Protein AF-A0A679JX61-F1 (afdb_monomer_lite)

pLDDT: mean 73.45, std 9.06, range [43.38, 86.0]

Sequence (117 aa):
MRLLAALGAMLLFAGLFVRSYTVPPAPDRRGGTTLALAYPNRALFGSPRGDCVGTPPDEVVIACLIGSVSRFRAESMPLVQLPFCGTCYGLSQSIAALGRDETAVRAKLDQMARYGW

Secondary structure (DSSP, 8-state):
-HHHHHHHHHHHHHHHHEEEEEE---TTS--EEEEEEE-TTS-SEE-HHHHHHSS-TTS-HHHHHHHHHHHHHHHEEEEEEE---HHHHHHHHHHHHTTS-HHHHHHHHHHHHTTT-

Structure (mmCIF, N/CA/C/O backbone):
data_AF-A0A679JX61-F1
#
_entry.id   AF-A0A679JX61-F1
#
loop_
_atom_site.group_PDB
_atom_site.id
_atom_site.type_symbol
_atom_site.label_atom_id
_atom_site.label_alt_id
_atom_site.label_comp_id
_atom_site.label_asym_id
_atom_site.label_entity_id
_atom_site.label_seq_id
_atom_site.pdbx_PDB_ins_code
_atom_site.Cartn_x
_atom_site.Cartn_y
_atom_site.Cartn_z
_atom_site.occupancy
_atom_site.B_iso_or_equiv
_atom_site.auth_seq_id
_atom_site.auth_comp_id
_atom_site.auth_asym_id
_atom_site.auth_atom_id
_atom_site.pdbx_PDB_model_num
ATOM 1 N N . MET A 1 1 ? -16.038 11.553 33.496 1.00 64.38 1 MET A N 1
ATOM 2 C CA . MET A 1 1 ? -15.557 10.199 33.119 1.00 64.38 1 MET A CA 1
ATOM 3 C C . MET A 1 1 ? -16.436 9.525 32.063 1.00 64.38 1 MET A C 1
ATOM 5 O O . MET A 1 1 ? -15.899 9.153 31.033 1.00 64.38 1 MET A O 1
ATOM 9 N N . ARG A 1 2 ? -17.766 9.428 32.239 1.00 79.06 2 ARG A N 1
ATOM 10 C CA . ARG A 1 2 ? -18.674 8.809 31.242 1.00 79.06 2 ARG A CA 1
ATOM 11 C C . ARG A 1 2 ? -18.636 9.456 29.848 1.00 79.06 2 ARG A C 1
ATOM 13 O O . ARG A 1 2 ? -18.596 8.742 28.858 1.00 79.06 2 ARG A O 1
ATOM 20 N N . LEU A 1 3 ? -18.575 10.789 29.773 1.00 83.50 3 LEU A N 1
ATOM 21 C CA . LEU A 1 3 ? -18.494 11.515 28.497 1.00 83.50 3 LEU A CA 1
ATOM 22 C C . LEU A 1 3 ? -17.185 1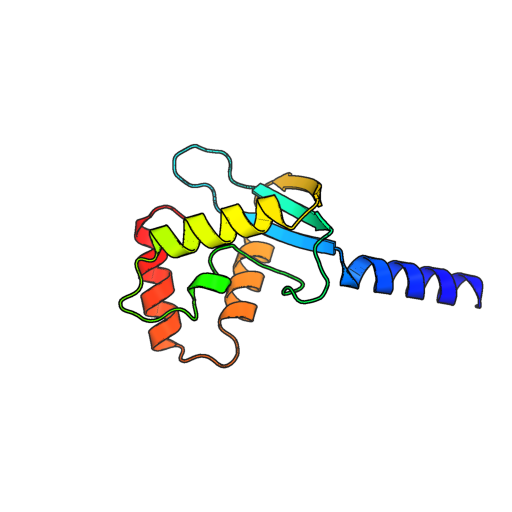1.229 27.738 1.00 83.50 3 LEU A C 1
ATOM 24 O O . LEU A 1 3 ? -17.199 11.015 26.534 1.00 83.50 3 LEU A O 1
ATOM 28 N N . LEU A 1 4 ? -16.061 11.169 28.460 1.00 85.06 4 LEU A N 1
ATOM 29 C CA . LEU A 1 4 ? -14.747 10.840 27.896 1.00 85.06 4 LEU A CA 1
ATOM 30 C C . LEU A 1 4 ? -14.693 9.390 27.407 1.00 85.06 4 LEU A C 1
ATOM 32 O O . LEU A 1 4 ? -14.135 9.125 26.350 1.00 85.06 4 LEU A O 1
ATOM 36 N N . ALA A 1 5 ? -15.314 8.463 28.142 1.00 84.62 5 ALA A N 1
ATOM 37 C CA . ALA A 1 5 ? -15.430 7.070 27.719 1.00 84.62 5 ALA A CA 1
ATOM 38 C C . ALA A 1 5 ? -16.295 6.926 26.455 1.00 84.62 5 ALA A C 1
ATOM 40 O O . ALA A 1 5 ? -15.918 6.199 25.541 1.00 84.62 5 ALA A O 1
ATOM 41 N N . ALA A 1 6 ? -17.413 7.656 26.368 1.00 83.94 6 ALA A N 1
ATOM 42 C CA . ALA A 1 6 ? -18.264 7.675 25.179 1.00 83.94 6 ALA A CA 1
ATOM 43 C C . ALA A 1 6 ? -17.539 8.268 23.957 1.00 83.94 6 ALA A C 1
ATOM 45 O O . ALA A 1 6 ? -17.590 7.691 22.874 1.00 83.94 6 ALA A O 1
ATOM 46 N N . LEU A 1 7 ? -16.800 9.368 24.143 1.00 86.00 7 LEU A N 1
ATOM 47 C CA . LEU A 1 7 ? -15.939 9.953 23.109 1.00 86.00 7 LEU A CA 1
ATOM 48 C C . LEU A 1 7 ? -14.843 8.979 22.660 1.00 86.00 7 LEU A C 1
ATOM 50 O O . LEU A 1 7 ? -14.644 8.791 21.463 1.00 86.00 7 LEU A O 1
ATOM 54 N N . GLY A 1 8 ? -14.170 8.315 23.602 1.00 84.00 8 GLY A N 1
ATO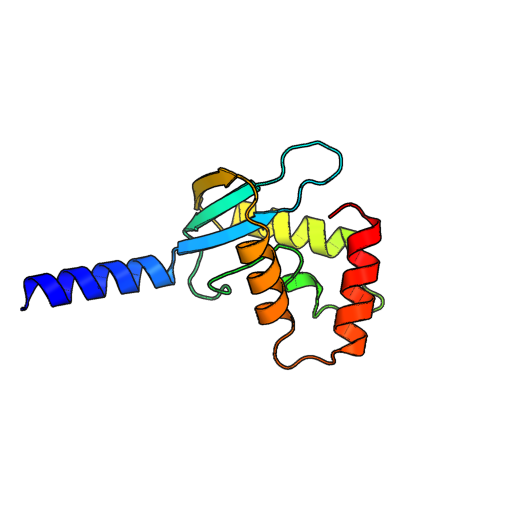M 55 C CA . GLY A 1 8 ? -13.162 7.301 23.296 1.00 84.00 8 GLY A CA 1
ATOM 56 C C . GLY A 1 8 ? -13.736 6.121 22.508 1.00 84.00 8 GLY A C 1
ATOM 57 O O . GLY A 1 8 ? -13.148 5.709 21.513 1.00 84.00 8 GLY A O 1
ATOM 58 N N . ALA A 1 9 ? -14.913 5.620 22.894 1.00 82.69 9 ALA A N 1
ATOM 59 C CA . ALA A 1 9 ? -15.603 4.545 22.183 1.00 82.69 9 ALA A CA 1
ATOM 60 C C . ALA A 1 9 ? -16.032 4.966 20.770 1.00 82.69 9 ALA A C 1
ATOM 62 O O . ALA A 1 9 ? -15.877 4.192 19.830 1.00 82.69 9 ALA A O 1
ATOM 63 N N . MET A 1 10 ? -16.514 6.200 20.601 1.00 81.38 10 MET A N 1
ATOM 64 C CA . MET A 1 10 ? -16.870 6.752 19.294 1.00 81.38 10 MET A CA 1
ATOM 65 C C . MET A 1 10 ? -15.645 6.885 18.378 1.00 81.38 10 MET A C 1
ATOM 67 O O . MET A 1 10 ? -15.723 6.532 17.203 1.00 81.38 10 MET A O 1
ATOM 71 N N . LEU A 1 11 ? -14.502 7.332 18.907 1.00 78.62 11 LEU A N 1
ATOM 72 C CA . LEU A 1 11 ? -13.244 7.411 18.156 1.00 78.62 11 LEU A CA 1
ATOM 73 C C . LEU A 1 11 ? -12.688 6.024 17.808 1.00 78.62 11 LEU A C 1
ATOM 75 O O . LEU A 1 11 ? -12.234 5.819 16.685 1.00 78.62 11 LEU A O 1
ATOM 79 N N . LEU A 1 12 ? -12.760 5.063 18.734 1.00 76.94 12 LEU A N 1
ATOM 80 C CA . LEU A 1 12 ? -12.392 3.667 18.478 1.00 76.94 12 LEU A CA 1
ATOM 81 C C . LEU A 1 12 ? -13.280 3.054 17.396 1.00 76.94 12 LEU A C 1
ATOM 83 O O . LEU A 1 12 ? -12.770 2.441 16.463 1.00 76.94 12 LEU A O 1
ATOM 87 N N . PHE A 1 13 ? -14.594 3.271 17.485 1.00 72.75 13 PHE A N 1
ATOM 88 C CA . PHE A 1 13 ? -15.547 2.819 16.480 1.00 72.75 13 PHE A CA 1
ATOM 89 C C . PHE A 1 13 ? -15.234 3.445 15.122 1.00 72.75 13 PHE A C 1
ATOM 91 O O . PHE A 1 13 ? -15.095 2.717 14.149 1.00 72.75 13 PHE A O 1
ATOM 98 N N . ALA A 1 14 ? -15.005 4.758 15.049 1.00 69.00 14 ALA A N 1
ATOM 99 C CA . ALA A 1 14 ? -14.576 5.413 13.815 1.00 69.00 14 ALA A CA 1
ATOM 100 C C . ALA A 1 14 ? -13.259 4.820 13.275 1.00 69.00 14 ALA A C 1
ATOM 102 O O . ALA A 1 14 ? -13.161 4.528 12.085 1.00 69.00 14 ALA A O 1
ATOM 103 N N . GLY A 1 15 ? -12.278 4.547 14.139 1.00 65.62 15 GLY A N 1
ATOM 104 C CA . GLY A 1 15 ? -11.020 3.888 13.772 1.00 65.62 15 GLY A CA 1
ATOM 105 C C . GLY A 1 15 ? -11.194 2.476 13.194 1.00 65.62 15 GLY A C 1
ATOM 106 O O . GLY A 1 15 ? -10.386 2.048 12.372 1.00 65.62 15 GLY A O 1
ATOM 107 N N . LEU A 1 16 ? -12.271 1.759 13.537 1.00 64.81 16 LEU A N 1
ATOM 108 C CA . LEU A 1 16 ? -12.578 0.449 12.948 1.00 64.81 16 LEU A CA 1
ATOM 109 C C . LEU A 1 16 ? -13.016 0.529 11.482 1.00 64.81 16 LEU A C 1
ATOM 111 O O . LEU A 1 16 ? -12.881 -0.476 10.789 1.00 64.81 16 LEU A O 1
ATOM 115 N N . PHE A 1 17 ? -13.479 1.686 10.999 1.00 62.84 17 PHE A N 1
ATOM 116 C CA . PHE A 1 17 ? -13.960 1.862 9.620 1.00 62.84 17 PHE A CA 1
ATOM 117 C C . PHE A 1 17 ? -13.109 2.833 8.802 1.00 62.84 17 PHE A C 1
ATOM 119 O O . PHE A 1 17 ? -13.089 2.737 7.576 1.00 62.84 17 PHE A O 1
ATOM 126 N N . VAL A 1 18 ? -12.386 3.751 9.451 1.00 61.31 18 VAL A N 1
ATOM 127 C CA . VAL A 1 18 ? -11.449 4.647 8.772 1.00 61.31 18 VAL A CA 1
ATOM 128 C C . VAL A 1 18 ? -10.222 3.847 8.353 1.00 61.31 18 VAL A C 1
ATOM 130 O O . VAL A 1 18 ? -9.554 3.202 9.166 1.00 61.31 18 VAL A O 1
ATOM 133 N N . ARG A 1 19 ? -9.938 3.880 7.054 1.00 72.62 19 ARG A N 1
ATOM 134 C CA . ARG A 1 19 ? -8.792 3.237 6.419 1.00 72.62 19 ARG A CA 1
ATOM 135 C C . ARG A 1 19 ? -7.977 4.277 5.679 1.00 72.62 19 ARG A C 1
ATOM 137 O O . ARG A 1 19 ? -8.539 5.136 5.001 1.00 72.62 19 ARG A O 1
ATOM 144 N N . SER A 1 20 ? -6.657 4.198 5.808 1.00 64.44 20 SER A N 1
ATOM 145 C CA . SER A 1 20 ? -5.755 4.996 4.978 1.00 64.44 20 SER A CA 1
ATOM 146 C C . SER A 1 20 ? -5.254 4.166 3.804 1.00 64.44 20 SER A C 1
ATOM 148 O O . SER A 1 20 ? -4.865 3.006 3.960 1.00 64.44 20 SER A O 1
ATOM 150 N N . TYR A 1 21 ? -5.306 4.775 2.626 1.00 65.75 21 TYR A N 1
ATOM 151 C CA . TYR A 1 21 ? -4.969 4.153 1.362 1.00 65.75 21 TYR A CA 1
ATOM 152 C C . TYR A 1 21 ? -4.024 5.039 0.570 1.00 65.75 21 TYR A C 1
ATOM 154 O O . TYR A 1 21 ? -4.421 6.093 0.069 1.00 65.75 21 TYR A O 1
ATOM 162 N N . THR A 1 22 ? -2.762 4.634 0.461 1.00 62.44 22 THR A N 1
ATOM 163 C CA . THR A 1 22 ? -1.740 5.445 -0.209 1.00 62.44 22 THR A CA 1
ATOM 164 C C . THR A 1 22 ? -1.381 4.859 -1.565 1.00 62.44 22 THR A C 1
ATOM 166 O O . THR A 1 22 ? -0.956 3.706 -1.663 1.00 62.44 22 THR A O 1
ATOM 169 N N . VAL A 1 23 ? -1.515 5.680 -2.609 1.00 63.25 23 VAL A N 1
ATOM 170 C CA . VAL A 1 23 ? -1.080 5.342 -3.964 1.00 63.25 23 VAL A CA 1
ATOM 171 C C . VAL A 1 23 ? 0.168 6.163 -4.294 1.00 63.25 23 VAL A C 1
ATOM 173 O O . VAL A 1 23 ? 0.103 7.399 -4.269 1.00 63.25 23 VAL A O 1
ATOM 176 N N . PRO A 1 24 ? 1.305 5.506 -4.568 1.00 55.81 24 PRO A N 1
ATOM 177 C CA . PRO A 1 24 ? 2.511 6.186 -5.010 1.00 55.81 24 PRO A CA 1
ATOM 178 C C . PRO A 1 24 ? 2.268 6.886 -6.354 1.00 55.81 24 PRO A C 1
ATOM 180 O O . PRO A 1 24 ? 1.436 6.436 -7.147 1.00 55.81 24 PRO A O 1
ATOM 183 N N . PRO A 1 25 ? 2.933 8.022 -6.608 1.00 56.66 25 PRO A N 1
ATOM 184 C CA . PRO A 1 25 ? 2.777 8.744 -7.860 1.00 56.66 25 PRO A CA 1
ATOM 185 C C . PRO A 1 25 ? 3.342 7.916 -9.024 1.00 56.66 25 PRO A C 1
ATOM 187 O O . PRO A 1 25 ? 4.534 7.958 -9.300 1.00 56.66 25 PRO A O 1
ATOM 190 N N . ALA A 1 26 ? 2.461 7.189 -9.711 1.00 54.78 26 ALA A N 1
ATOM 191 C CA . ALA A 1 26 ? 2.724 6.589 -11.017 1.00 54.78 26 ALA A CA 1
ATOM 192 C C . ALA A 1 26 ? 2.843 7.691 -12.104 1.00 54.78 26 ALA A C 1
ATOM 194 O O . ALA A 1 26 ? 2.542 8.857 -11.803 1.00 54.78 26 ALA A O 1
ATOM 195 N N . PRO A 1 27 ? 3.287 7.382 -13.346 1.00 46.75 27 PRO A N 1
ATOM 196 C CA . PRO A 1 27 ? 3.832 8.378 -14.283 1.00 46.75 27 PRO A CA 1
ATOM 197 C C . PRO A 1 27 ? 2.871 9.519 -14.664 1.00 46.75 27 PRO A C 1
ATOM 199 O O . PRO A 1 27 ? 3.314 10.564 -15.136 1.00 46.75 27 PRO A O 1
ATOM 202 N N . ASP A 1 28 ? 1.581 9.374 -14.358 1.00 43.38 28 ASP A N 1
ATOM 203 C CA . ASP A 1 28 ? 0.514 10.334 -14.648 1.00 43.38 28 ASP A CA 1
ATOM 204 C C . ASP A 1 28 ? 0.310 11.404 -13.544 1.00 43.38 28 ASP A C 1
ATOM 206 O O . ASP A 1 28 ? -0.660 12.165 -13.562 1.00 43.38 28 ASP A O 1
ATOM 210 N N . ARG A 1 29 ? 1.239 11.505 -12.576 1.00 49.19 29 ARG A N 1
ATOM 211 C CA . ARG A 1 29 ? 1.390 12.640 -11.630 1.00 49.19 29 ARG A CA 1
ATOM 212 C C . ARG A 1 29 ? 0.181 12.975 -10.739 1.00 49.19 29 ARG A C 1
ATOM 214 O O . ARG A 1 29 ? -0.072 14.145 -10.451 1.00 49.19 29 ARG A O 1
ATOM 221 N N . ARG A 1 30 ? -0.536 11.979 -10.211 1.00 56.50 30 ARG A N 1
ATOM 222 C CA . ARG A 1 30 ? -1.513 12.184 -9.114 1.00 56.50 30 ARG A CA 1
ATOM 223 C C . ARG A 1 30 ? -1.422 11.083 -8.052 1.00 56.50 30 ARG A C 1
ATOM 225 O O . ARG A 1 30 ? -2.364 10.327 -7.844 1.00 56.50 30 ARG A O 1
ATOM 232 N N . GLY A 1 31 ? -0.264 10.979 -7.397 1.00 62.81 31 GLY A N 1
ATOM 233 C CA . GLY A 1 31 ? -0.109 10.179 -6.176 1.00 62.81 31 GLY A CA 1
ATOM 234 C C . GLY A 1 31 ? -0.726 10.889 -4.969 1.00 62.81 31 GLY A C 1
ATOM 235 O O . GLY A 1 31 ? -0.705 12.118 -4.894 1.00 62.81 31 GLY A O 1
ATOM 236 N N . GLY A 1 32 ? -1.282 10.138 -4.019 1.00 74.12 32 GLY A N 1
ATOM 237 C CA . GLY A 1 32 ? -1.942 10.718 -2.851 1.00 74.12 32 GLY A CA 1
ATOM 238 C C . GLY A 1 32 ? -2.355 9.685 -1.809 1.00 74.12 32 GLY A C 1
ATOM 239 O O . GLY A 1 32 ? -2.363 8.480 -2.068 1.00 74.12 32 GLY A O 1
ATOM 240 N N . THR A 1 33 ? -2.696 10.172 -0.620 1.00 74.25 33 THR A N 1
ATOM 241 C CA . THR A 1 33 ? -3.208 9.350 0.479 1.00 74.25 33 THR A CA 1
ATOM 242 C C . THR A 1 33 ? -4.694 9.621 0.643 1.00 74.25 33 THR A C 1
ATOM 244 O O . THR A 1 33 ? -5.091 10.739 0.948 1.00 74.25 33 THR A O 1
ATOM 247 N N . THR A 1 34 ? -5.516 8.602 0.437 1.00 77.12 34 THR A N 1
ATOM 248 C CA . THR A 1 34 ? -6.965 8.674 0.621 1.00 77.12 34 THR A CA 1
ATOM 249 C C . THR A 1 34 ? -7.304 8.110 1.991 1.00 77.12 34 THR A C 1
ATOM 251 O O . THR A 1 34 ? -6.980 6.960 2.278 1.00 77.12 34 THR A O 1
ATOM 254 N N . LEU A 1 35 ? -7.954 8.897 2.840 1.00 76.62 35 LEU A N 1
ATOM 255 C CA . LEU A 1 35 ? -8.658 8.373 4.006 1.00 76.62 35 LEU A CA 1
ATOM 256 C C . LEU A 1 35 ? -10.075 8.036 3.560 1.00 76.62 35 LEU A C 1
ATOM 258 O O . LEU A 1 35 ? -10.734 8.891 2.972 1.00 76.62 35 LEU A O 1
ATOM 262 N N . ALA A 1 36 ? -10.541 6.819 3.808 1.00 78.44 36 ALA A N 1
ATOM 263 C CA . ALA A 1 36 ? -11.861 6.365 3.385 1.00 78.44 36 ALA A CA 1
ATOM 264 C C . ALA A 1 36 ? -12.556 5.557 4.484 1.00 78.44 36 ALA A C 1
ATOM 266 O O . ALA A 1 36 ? -11.894 4.923 5.306 1.00 78.44 36 ALA A O 1
ATOM 267 N N . LEU A 1 37 ? -13.888 5.561 4.479 1.00 74.25 37 LEU A N 1
ATOM 268 C CA . LEU A 1 37 ? -14.693 4.587 5.212 1.00 74.25 37 LEU A CA 1
ATOM 269 C C . LEU A 1 37 ? -14.757 3.305 4.389 1.00 74.25 37 LEU A C 1
ATOM 271 O O . LEU A 1 37 ? -15.216 3.331 3.248 1.00 74.25 37 LEU A O 1
ATOM 275 N N . ALA A 1 38 ? -14.310 2.193 4.959 1.00 73.31 38 ALA A N 1
ATOM 276 C CA . ALA A 1 38 ? -14.384 0.878 4.331 1.00 73.31 38 ALA A CA 1
ATOM 277 C C . ALA A 1 38 ? -14.932 -0.170 5.310 1.00 73.31 38 ALA A C 1
ATOM 279 O O . ALA A 1 38 ? -14.936 0.029 6.527 1.00 73.31 38 ALA A O 1
ATOM 280 N N . TYR A 1 39 ? -15.396 -1.300 4.768 1.00 65.31 39 TYR A N 1
ATOM 281 C CA . TYR A 1 39 ? -15.906 -2.423 5.558 1.00 65.31 39 TYR A CA 1
ATOM 282 C C . TYR A 1 39 ? -14.822 -2.964 6.525 1.00 65.31 39 TYR A C 1
ATOM 284 O O . TYR A 1 39 ? -13.648 -3.038 6.142 1.00 65.31 39 TYR A O 1
ATOM 292 N N . PRO A 1 40 ? -15.171 -3.363 7.766 1.00 63.91 40 PRO A N 1
ATOM 293 C CA . PRO A 1 40 ? -14.203 -3.572 8.851 1.00 63.91 40 PRO A CA 1
ATOM 294 C C . PRO A 1 40 ? -13.197 -4.706 8.611 1.00 63.91 40 PRO A C 1
ATOM 296 O O . PRO A 1 40 ? -12.140 -4.712 9.237 1.00 63.91 40 PRO A O 1
ATOM 299 N N . ASN A 1 41 ? -13.470 -5.616 7.672 1.00 61.66 41 ASN A N 1
ATOM 300 C CA . ASN A 1 41 ? -12.613 -6.769 7.365 1.00 61.66 41 ASN A CA 1
ATOM 301 C C . ASN A 1 41 ? -11.358 -6.432 6.534 1.00 61.66 41 ASN A C 1
ATOM 303 O O . ASN A 1 41 ? -10.594 -7.335 6.200 1.00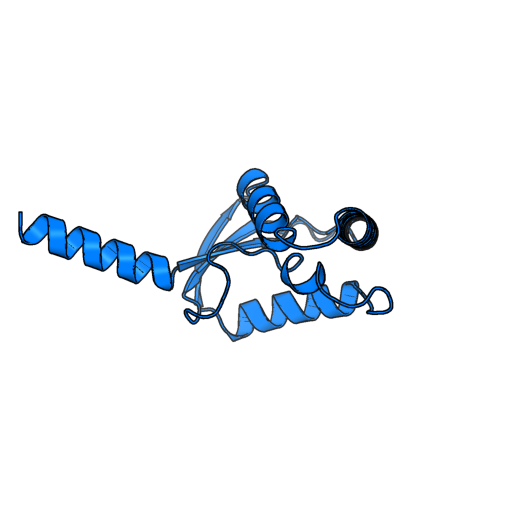 61.66 41 ASN A O 1
ATOM 307 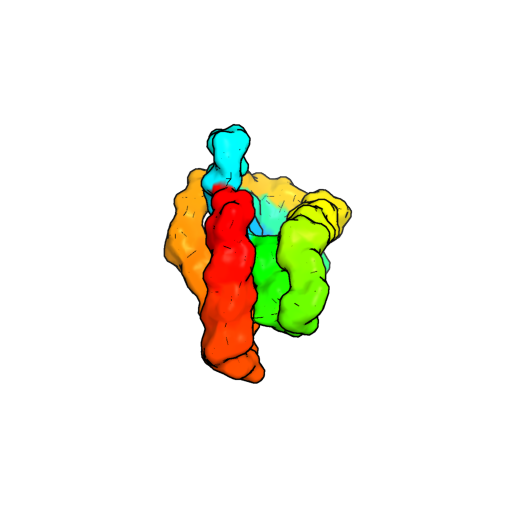N N . ARG A 1 42 ? -11.122 -5.161 6.180 1.00 62.25 42 ARG A N 1
ATOM 308 C CA . ARG A 1 42 ? -9.879 -4.728 5.516 1.00 62.25 42 ARG A CA 1
ATOM 309 C C . ARG A 1 42 ? -8.836 -4.226 6.513 1.00 62.25 42 ARG A C 1
ATOM 311 O O . ARG A 1 42 ? -9.182 -3.640 7.542 1.00 62.25 42 ARG A O 1
ATOM 318 N N . ALA A 1 43 ? -7.560 -4.378 6.152 1.00 61.16 43 ALA A N 1
ATOM 319 C CA . ALA A 1 43 ? -6.428 -3.864 6.921 1.00 61.16 43 ALA A CA 1
ATOM 320 C C . ALA A 1 43 ? -6.568 -2.355 7.198 1.00 61.16 43 ALA A C 1
ATOM 322 O O . ALA A 1 43 ? -6.842 -1.591 6.276 1.00 61.16 43 ALA A O 1
ATOM 323 N N . LEU A 1 44 ? -6.363 -1.944 8.462 1.00 57.75 44 LEU A N 1
ATOM 324 C CA . LEU A 1 44 ? -6.442 -0.556 8.971 1.00 57.75 44 LEU A CA 1
ATOM 325 C C . LEU A 1 44 ? -5.635 0.454 8.138 1.00 57.75 44 LEU A C 1
ATOM 327 O O . LEU A 1 44 ? -6.059 1.591 7.920 1.00 57.75 44 LEU A O 1
ATOM 331 N N . PHE A 1 45 ? -4.486 0.001 7.650 1.00 58.22 45 PHE A N 1
ATOM 332 C CA . PHE A 1 45 ? -3.580 0.719 6.769 1.00 58.22 45 PHE A CA 1
ATOM 333 C C . PHE A 1 45 ? -3.310 -0.172 5.565 1.00 58.22 45 PHE A C 1
ATOM 335 O O . PHE A 1 45 ? -3.003 -1.353 5.734 1.00 58.22 45 PHE A O 1
ATOM 342 N N . GLY A 1 46 ? -3.421 0.379 4.362 1.00 59.66 46 GLY A N 1
ATOM 343 C CA . GLY A 1 46 ? -3.256 -0.402 3.147 1.00 59.66 46 GLY A CA 1
ATOM 344 C C . GLY A 1 46 ? -2.644 0.412 2.025 1.00 59.66 46 GLY A C 1
ATOM 345 O O . GLY A 1 46 ? -2.918 1.595 1.852 1.00 59.66 46 GLY A O 1
ATOM 346 N N . SER A 1 47 ? -1.819 -0.246 1.228 1.00 64.62 47 SER A N 1
ATOM 347 C CA . SER A 1 47 ? -1.570 0.182 -0.139 1.00 64.62 47 SER A CA 1
ATOM 348 C C . SER A 1 47 ? -2.156 -0.883 -1.061 1.00 64.62 47 SER A C 1
ATOM 350 O O . SER A 1 47 ? -2.199 -2.055 -0.679 1.00 64.62 47 SER A O 1
ATOM 352 N N . PRO A 1 48 ? -2.547 -0.521 -2.291 1.00 63.72 48 PRO A N 1
ATOM 353 C CA . PRO A 1 48 ? -2.932 -1.498 -3.309 1.00 63.72 48 PRO A CA 1
ATOM 354 C C . PRO A 1 48 ? -1.895 -2.605 -3.504 1.00 63.72 48 PRO A C 1
ATOM 356 O O . PRO A 1 48 ? -2.225 -3.712 -3.923 1.00 63.72 48 PRO A O 1
ATOM 359 N N . ARG A 1 49 ? -0.631 -2.295 -3.196 1.00 68.81 49 ARG A N 1
ATOM 360 C CA . ARG A 1 49 ? 0.474 -3.242 -3.250 1.00 68.81 49 ARG A CA 1
ATOM 361 C C . ARG A 1 49 ? 0.376 -4.315 -2.181 1.00 68.81 49 ARG A C 1
ATOM 363 O O . ARG A 1 49 ? 0.716 -5.446 -2.483 1.00 68.81 49 ARG A O 1
ATOM 370 N N . GLY A 1 50 ? -0.085 -3.988 -0.972 1.00 70.31 50 GLY A N 1
ATOM 371 C CA . GLY A 1 50 ? -0.140 -4.929 0.150 1.00 70.31 50 GLY A CA 1
ATOM 372 C C . GLY A 1 50 ? -0.966 -6.184 -0.146 1.00 70.31 50 GLY A C 1
ATOM 373 O O . GLY A 1 50 ? -0.551 -7.289 0.211 1.00 70.31 50 GLY A O 1
ATOM 374 N N . ASP A 1 51 ? -2.067 -6.020 -0.885 1.00 73.25 51 ASP A N 1
ATOM 375 C CA . ASP A 1 51 ? -2.898 -7.126 -1.380 1.00 73.25 51 ASP A CA 1
ATOM 376 C C . ASP A 1 51 ? -2.132 -8.012 -2.380 1.00 73.25 51 ASP A C 1
ATOM 378 O O . ASP A 1 51 ? -2.309 -9.225 -2.407 1.00 73.25 51 ASP A O 1
ATOM 382 N N . CYS A 1 52 ? -1.234 -7.409 -3.161 1.00 77.50 52 CYS A N 1
ATOM 383 C CA . CYS A 1 52 ? -0.439 -8.057 -4.205 1.00 77.50 52 CYS A CA 1
ATOM 384 C C . CYS A 1 52 ? 0.914 -8.595 -3.719 1.00 77.50 52 CYS A C 1
ATOM 386 O O . CYS A 1 52 ? 1.623 -9.257 -4.471 1.00 77.50 52 CYS A O 1
ATOM 388 N N . VAL A 1 53 ? 1.322 -8.304 -2.479 1.00 77.50 53 VAL A N 1
ATOM 389 C CA . VAL A 1 53 ? 2.564 -8.858 -1.911 1.00 77.50 53 VAL A CA 1
ATOM 390 C C . VAL A 1 53 ? 2.409 -10.360 -1.648 1.00 77.50 53 VAL A C 1
ATOM 392 O O . VAL A 1 53 ? 3.375 -11.104 -1.764 1.00 77.50 53 VAL A O 1
ATOM 395 N N . GLY A 1 54 ? 1.197 -10.812 -1.308 1.00 71.75 54 GLY A N 1
ATOM 396 C CA . GLY A 1 54 ? 0.909 -12.214 -0.989 1.00 71.75 54 GLY A CA 1
ATOM 397 C C . GLY A 1 54 ? 0.486 -13.080 -2.178 1.00 71.75 54 GLY A C 1
ATOM 398 O O . GLY A 1 54 ? 0.218 -14.262 -1.983 1.00 71.75 54 GLY A O 1
ATOM 399 N N . THR A 1 55 ? 0.379 -12.514 -3.382 1.00 73.69 55 THR A N 1
ATOM 400 C CA . THR A 1 55 ? -0.046 -13.259 -4.576 1.00 73.69 55 THR A CA 1
ATOM 401 C C . THR A 1 55 ? 1.056 -14.182 -5.101 1.00 73.69 55 THR A C 1
ATOM 403 O O . THR A 1 55 ? 2.235 -13.827 -4.972 1.00 73.69 55 THR A O 1
ATOM 406 N N . PRO A 1 56 ? 0.703 -15.305 -5.754 1.00 71.19 56 PRO A N 1
ATOM 407 C CA . PRO A 1 56 ? 1.655 -16.207 -6.392 1.00 71.19 56 PRO A CA 1
ATOM 408 C C . PRO A 1 56 ? 2.686 -15.497 -7.298 1.00 71.19 56 PRO A C 1
ATOM 410 O O . PRO A 1 56 ? 2.411 -14.443 -7.891 1.00 71.19 56 PRO A O 1
ATOM 413 N N . PRO A 1 57 ? 3.909 -16.042 -7.413 1.00 66.31 57 PRO A N 1
ATOM 414 C CA . PRO A 1 57 ? 4.992 -15.420 -8.176 1.00 66.31 57 PRO A CA 1
ATOM 415 C C . PRO A 1 57 ? 4.677 -15.282 -9.674 1.00 66.31 57 PRO A C 1
ATOM 417 O O . PRO A 1 57 ? 5.094 -14.299 -10.287 1.00 66.31 57 PRO A O 1
ATOM 420 N N . ASP A 1 58 ? 3.894 -16.203 -10.231 1.00 71.56 58 ASP A N 1
ATOM 421 C CA . ASP A 1 58 ? 3.406 -16.231 -11.614 1.00 71.56 58 ASP A CA 1
ATOM 422 C C . ASP A 1 58 ? 2.269 -15.233 -11.893 1.00 71.56 58 ASP A C 1
ATOM 424 O O . ASP A 1 58 ? 1.974 -14.940 -13.053 1.00 71.56 58 ASP A O 1
ATOM 428 N N . GLU A 1 59 ? 1.663 -14.646 -10.856 1.00 73.62 59 GLU A N 1
ATOM 429 C CA . GLU A 1 59 ? 0.585 -13.680 -11.037 1.00 73.62 59 GLU A CA 1
ATOM 430 C C . GLU A 1 59 ? 1.096 -12.361 -11.640 1.00 73.62 59 GLU A C 1
ATOM 432 O O . GLU A 1 59 ? 2.095 -11.767 -11.202 1.00 73.62 59 GLU A O 1
ATOM 437 N N . VAL A 1 60 ? 0.362 -11.876 -12.646 1.00 76.62 60 VAL A N 1
ATOM 438 C CA . VAL A 1 60 ? 0.628 -10.613 -13.336 1.00 76.62 60 VAL A CA 1
ATOM 439 C C . VAL A 1 60 ? 0.411 -9.455 -12.362 1.00 76.62 60 VAL A C 1
ATOM 441 O O . VAL A 1 60 ? -0.705 -8.990 -12.141 1.00 76.62 60 VAL A O 1
ATOM 444 N N . VAL A 1 61 ? 1.510 -8.956 -11.794 1.00 78.06 61 VAL A N 1
ATOM 445 C CA . VAL A 1 61 ? 1.511 -7.924 -10.745 1.00 78.06 61 VAL A CA 1
ATOM 446 C C . VAL A 1 61 ? 0.691 -6.691 -11.114 1.00 78.06 61 VAL A C 1
ATOM 448 O O . VAL A 1 61 ? -0.042 -6.176 -10.275 1.00 78.06 61 VAL A O 1
ATOM 451 N N . ILE A 1 62 ? 0.757 -6.233 -12.367 1.00 75.19 62 ILE A N 1
ATOM 452 C CA . ILE A 1 62 ? -0.012 -5.062 -12.802 1.00 75.19 62 ILE A CA 1
ATOM 453 C C . ILE A 1 62 ? -1.528 -5.313 -12.766 1.00 75.19 62 ILE A C 1
ATOM 455 O O . ILE A 1 62 ? -2.280 -4.418 -12.386 1.00 75.19 62 ILE A O 1
ATOM 459 N N . ALA A 1 63 ? -1.984 -6.532 -13.073 1.00 76.88 63 ALA A N 1
ATOM 460 C CA . ALA A 1 63 ? -3.397 -6.894 -12.997 1.00 76.88 63 ALA A CA 1
ATOM 461 C C . ALA A 1 63 ? -3.881 -6.901 -11.540 1.00 76.88 63 ALA A C 1
ATOM 463 O O . ALA A 1 63 ? -4.938 -6.339 -11.247 1.00 76.88 63 ALA A O 1
ATOM 464 N N . CYS A 1 64 ? -3.070 -7.436 -10.619 1.00 81.12 64 CYS A N 1
ATOM 465 C CA . CYS A 1 64 ? -3.378 -7.373 -9.193 1.00 81.12 64 CYS A CA 1
ATOM 466 C C . CYS A 1 64 ? -3.446 -5.923 -8.687 1.00 81.12 64 CYS A C 1
ATOM 468 O O . CYS A 1 64 ? -4.401 -5.566 -7.998 1.00 81.12 64 CYS A O 1
ATOM 470 N N . LEU A 1 65 ? -2.486 -5.066 -9.060 1.00 76.38 65 LEU A N 1
ATOM 471 C CA . LEU A 1 65 ? -2.464 -3.659 -8.637 1.00 76.38 65 LEU A CA 1
ATOM 472 C C . LEU A 1 65 ? -3.692 -2.890 -9.141 1.00 76.38 65 LEU A C 1
ATOM 474 O O . LEU A 1 65 ? -4.326 -2.167 -8.374 1.00 76.38 65 LEU A O 1
ATOM 478 N N . ILE A 1 66 ? -4.069 -3.067 -10.411 1.00 77.00 66 ILE A N 1
ATOM 479 C CA . ILE A 1 66 ? -5.285 -2.457 -10.970 1.00 77.00 66 ILE A CA 1
ATOM 480 C C . ILE A 1 66 ? -6.525 -2.975 -10.230 1.00 77.00 66 ILE A C 1
ATOM 482 O O . ILE A 1 66 ? -7.393 -2.185 -9.851 1.00 77.00 66 ILE A O 1
ATOM 486 N N . GLY A 1 67 ? -6.590 -4.287 -9.987 1.00 77.31 67 GLY A N 1
ATOM 487 C CA . GLY A 1 67 ? -7.689 -4.937 -9.278 1.00 77.31 67 GLY A CA 1
ATOM 488 C C . GLY A 1 67 ? -7.830 -4.495 -7.819 1.00 77.31 67 GLY A C 1
ATOM 489 O O . GLY A 1 67 ? -8.942 -4.270 -7.344 1.00 77.31 67 GLY A O 1
ATOM 490 N N . SER A 1 68 ? -6.733 -4.325 -7.080 1.00 77.12 68 SER A N 1
ATOM 491 C CA . SER A 1 68 ? -6.802 -3.881 -5.683 1.00 77.12 68 SER A CA 1
ATOM 492 C C . SER A 1 68 ? -7.256 -2.423 -5.575 1.00 77.12 68 SER A C 1
ATOM 494 O O . SER A 1 68 ? -8.105 -2.109 -4.736 1.00 77.12 68 SER A O 1
ATOM 496 N N . VAL A 1 69 ? -6.811 -1.552 -6.490 1.00 76.50 69 VAL A N 1
ATOM 497 C CA . VAL A 1 69 ? -7.280 -0.157 -6.587 1.00 76.50 69 VAL A CA 1
ATOM 498 C C . VAL A 1 69 ? -8.743 -0.068 -6.980 1.00 76.50 69 VAL A C 1
ATOM 500 O O . VAL A 1 69 ? -9.478 0.712 -6.372 1.00 76.50 69 VAL A O 1
ATOM 503 N N . SER A 1 70 ? -9.178 -0.829 -7.985 1.00 77.31 70 SER A N 1
ATOM 504 C CA . SER A 1 70 ? -10.572 -0.802 -8.430 1.00 77.31 70 SER A CA 1
ATOM 505 C C . SER A 1 70 ? -11.506 -1.284 -7.321 1.00 77.31 70 SER A C 1
ATOM 507 O O . SER A 1 70 ? -12.478 -0.594 -7.014 1.00 77.31 70 SER A O 1
ATOM 509 N N . ARG A 1 71 ? -11.154 -2.378 -6.630 1.00 76.06 71 ARG A N 1
ATOM 510 C CA . ARG A 1 71 ? -11.886 -2.856 -5.449 1.00 76.06 71 ARG A CA 1
ATOM 511 C C . ARG A 1 71 ? -11.901 -1.823 -4.331 1.00 76.06 71 ARG A C 1
ATOM 513 O O . ARG A 1 71 ? -12.942 -1.606 -3.728 1.00 76.06 71 ARG A O 1
ATOM 520 N N . PHE A 1 72 ? -10.773 -1.169 -4.039 1.00 76.75 72 PHE A N 1
ATOM 521 C CA . PHE A 1 72 ? -10.742 -0.107 -3.029 1.00 76.75 72 PHE A CA 1
ATOM 522 C C . PHE A 1 72 ? -11.705 1.034 -3.380 1.00 76.75 72 PHE A C 1
ATOM 524 O O . PHE A 1 72 ? -12.462 1.473 -2.522 1.00 76.75 72 PHE A O 1
ATOM 531 N N . ARG A 1 73 ? -11.730 1.484 -4.639 1.00 76.94 73 ARG A N 1
ATOM 532 C CA . ARG A 1 73 ? -12.650 2.544 -5.089 1.00 76.94 73 ARG A CA 1
ATOM 533 C C . ARG A 1 73 ? -14.119 2.117 -5.079 1.00 76.94 73 ARG A C 1
ATOM 535 O O . ARG A 1 73 ? -14.972 2.958 -4.837 1.00 76.94 73 ARG A O 1
ATOM 542 N N . ALA A 1 74 ? -14.407 0.850 -5.363 1.00 81.44 74 ALA A N 1
ATOM 543 C CA . ALA A 1 74 ? -15.771 0.325 -5.380 1.00 81.44 74 ALA A CA 1
ATOM 544 C C . ALA A 1 74 ? -16.338 0.091 -3.969 1.00 81.44 74 ALA A C 1
ATOM 546 O O . ALA A 1 74 ? -17.533 0.260 -3.751 1.00 81.44 74 ALA A O 1
ATOM 547 N N . GLU A 1 75 ? -15.489 -0.302 -3.016 1.00 78.12 75 GLU A N 1
ATOM 548 C CA . GLU A 1 75 ? -15.906 -0.749 -1.679 1.00 78.12 75 GLU A CA 1
ATOM 549 C C . GLU A 1 75 ? -15.656 0.279 -0.565 1.00 78.12 75 GLU A C 1
ATOM 551 O O . GLU A 1 75 ? -15.918 -0.007 0.606 1.00 78.12 75 GLU A O 1
ATOM 556 N N . SER A 1 76 ? -15.118 1.457 -0.889 1.00 78.00 76 SER A N 1
ATOM 557 C CA . SER A 1 76 ? -14.835 2.495 0.102 1.00 78.00 76 SER A CA 1
ATOM 558 C C . SER A 1 76 ? -15.439 3.842 -0.272 1.00 78.00 76 SER A C 1
ATOM 560 O O . SER A 1 76 ? -15.554 4.202 -1.443 1.00 78.00 76 SER A O 1
ATOM 562 N N . MET A 1 77 ? -15.812 4.603 0.755 1.00 82.44 77 MET A N 1
ATOM 563 C CA . MET A 1 77 ? -16.280 5.975 0.619 1.00 82.44 77 MET A CA 1
ATOM 564 C C . MET A 1 77 ? -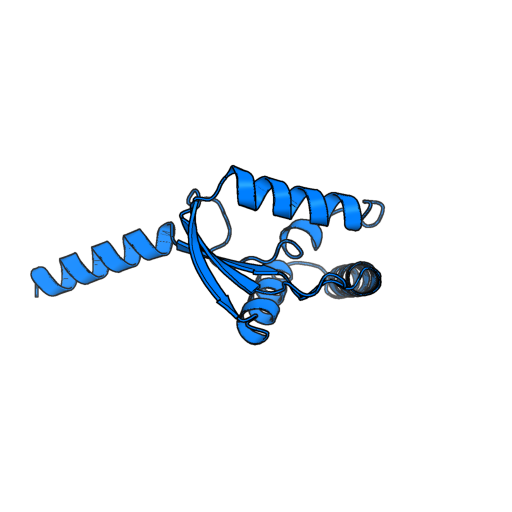15.140 6.926 1.008 1.00 82.44 77 MET A C 1
ATOM 566 O O . MET A 1 77 ? -14.766 6.958 2.184 1.00 82.44 77 MET A O 1
ATOM 570 N N . PRO A 1 78 ? -14.559 7.691 0.065 1.00 81.00 78 PRO A N 1
ATOM 571 C CA . PRO A 1 78 ? -13.465 8.601 0.377 1.00 81.00 78 PRO A CA 1
ATOM 572 C C . PRO A 1 78 ? -13.947 9.721 1.305 1.00 81.00 78 PRO A C 1
ATOM 574 O O . PRO A 1 78 ? -14.969 10.356 1.058 1.00 81.00 78 PRO A O 1
ATOM 577 N N . LEU A 1 79 ? -13.188 9.963 2.370 1.00 80.81 79 LEU A N 1
ATOM 578 C CA . LEU A 1 79 ? -13.407 11.040 3.332 1.00 80.81 79 LEU A CA 1
ATOM 579 C C . LEU A 1 79 ? -12.496 12.233 3.050 1.00 80.81 79 LEU A C 1
ATOM 581 O O . LEU A 1 79 ? -12.948 13.374 3.053 1.00 80.81 79 LEU A O 1
ATOM 585 N N . VAL A 1 80 ? -11.200 11.974 2.846 1.00 82.06 80 VAL A N 1
ATOM 586 C CA . VAL A 1 80 ? -10.177 13.017 2.691 1.00 82.06 80 VAL A CA 1
ATOM 587 C C . VAL A 1 80 ? -9.119 12.560 1.697 1.00 82.06 80 VAL A C 1
ATOM 589 O O . VAL A 1 80 ? -8.636 11.431 1.775 1.00 82.06 80 VAL A O 1
ATOM 592 N N . GLN A 1 81 ? -8.711 13.465 0.809 1.00 81.06 81 GLN A N 1
ATOM 593 C CA . GLN A 1 81 ? -7.537 13.294 -0.038 1.00 81.06 81 GLN A CA 1
ATOM 594 C C . GLN A 1 81 ? -6.392 14.153 0.502 1.00 81.06 81 GLN A C 1
ATOM 596 O O . GLN A 1 81 ? -6.506 15.373 0.597 1.00 81.06 81 GLN A O 1
ATOM 601 N N . LEU A 1 82 ? -5.282 13.511 0.840 1.00 82.19 82 LEU A N 1
ATOM 602 C CA . LEU A 1 82 ? -4.065 14.140 1.333 1.00 82.19 82 LEU A CA 1
ATOM 603 C C . LEU A 1 82 ? -2.927 13.964 0.317 1.00 82.19 82 LEU A C 1
ATOM 605 O O . LEU A 1 82 ? -2.973 13.047 -0.518 1.00 82.19 82 LEU A O 1
ATOM 609 N N . PRO A 1 83 ? -1.869 14.790 0.406 1.00 81.81 83 PRO A N 1
ATOM 610 C CA . PRO A 1 83 ? -0.618 14.523 -0.287 1.00 81.81 83 PRO A CA 1
ATOM 611 C C . PRO A 1 83 ? -0.092 13.110 -0.002 1.00 81.81 83 PRO A C 1
ATOM 613 O O . PRO A 1 83 ? -0.436 12.458 0.992 1.00 81.81 83 PRO A O 1
ATOM 616 N N . PHE A 1 84 ? 0.748 12.615 -0.904 1.00 78.44 84 PHE A N 1
ATOM 617 C CA . PHE A 1 84 ? 1.389 11.319 -0.727 1.00 78.44 84 PHE A CA 1
ATOM 618 C C . PHE A 1 84 ? 2.197 11.284 0.582 1.00 78.44 84 PHE A C 1
ATOM 620 O O . PHE A 1 84 ? 3.041 12.144 0.826 1.00 78.44 84 PHE A O 1
ATOM 627 N N . CYS A 1 85 ? 1.938 10.273 1.412 1.00 75.31 85 CYS A N 1
ATOM 628 C CA . CYS A 1 85 ? 2.647 10.038 2.665 1.00 75.31 85 CYS A CA 1
ATOM 629 C C . CYS A 1 85 ? 3.568 8.822 2.503 1.00 75.31 85 CYS A C 1
ATOM 631 O O . CYS A 1 85 ? 3.113 7.683 2.606 1.00 75.31 85 CYS A O 1
ATOM 633 N N . GLY A 1 86 ? 4.866 9.057 2.284 1.00 74.12 86 GLY A N 1
ATOM 634 C CA . GLY A 1 86 ? 5.860 7.985 2.132 1.00 74.12 86 GLY A CA 1
ATOM 635 C C . GLY A 1 86 ? 5.976 7.078 3.364 1.00 74.12 86 GLY A C 1
ATOM 636 O O . GLY A 1 86 ? 6.117 5.867 3.230 1.00 74.12 86 GLY A O 1
ATOM 637 N N . THR A 1 87 ? 5.830 7.635 4.568 1.00 76.62 87 THR A N 1
ATOM 638 C CA . THR A 1 87 ? 5.873 6.865 5.823 1.00 76.62 87 THR A CA 1
ATOM 639 C C . THR A 1 87 ? 4.660 5.948 5.976 1.00 76.62 87 THR A C 1
ATOM 641 O O . THR A 1 87 ? 4.809 4.772 6.292 1.00 76.62 87 THR A O 1
ATOM 644 N N . CYS A 1 88 ? 3.458 6.463 5.704 1.00 73.94 88 CYS A N 1
ATOM 645 C CA . CYS A 1 88 ? 2.212 5.693 5.728 1.00 73.94 88 CYS A CA 1
ATOM 646 C C . CYS A 1 88 ? 2.258 4.571 4.684 1.00 73.94 88 CYS A C 1
ATOM 648 O O . CYS A 1 88 ? 1.855 3.436 4.935 1.00 73.94 88 CYS A O 1
ATOM 650 N N . TYR A 1 89 ? 2.820 4.900 3.523 1.00 73.50 89 TYR A N 1
ATOM 651 C CA . TYR A 1 89 ? 3.069 3.967 2.449 1.00 73.50 89 TYR A CA 1
ATOM 652 C C . TYR A 1 89 ? 4.030 2.838 2.865 1.00 73.50 89 TYR A C 1
ATOM 654 O O . TYR A 1 89 ? 3.671 1.669 2.733 1.00 73.50 89 TYR A O 1
ATOM 662 N N . GLY A 1 90 ? 5.190 3.160 3.446 1.00 75.06 90 GLY A N 1
ATOM 663 C CA . GLY A 1 90 ? 6.143 2.166 3.953 1.00 75.06 90 GLY A CA 1
ATOM 664 C C . GLY A 1 90 ? 5.561 1.294 5.070 1.00 75.06 90 GLY A C 1
ATOM 665 O O . GLY A 1 90 ? 5.681 0.074 5.021 1.00 75.06 90 GLY A O 1
ATOM 666 N N . LEU A 1 91 ? 4.833 1.891 6.019 1.00 77.12 91 LEU A N 1
ATOM 667 C CA . LEU A 1 91 ? 4.147 1.150 7.082 1.00 77.12 91 LEU A CA 1
ATOM 668 C C . LEU A 1 91 ? 3.146 0.134 6.513 1.00 77.12 91 LEU A C 1
ATOM 670 O O . LEU A 1 91 ? 3.093 -1.003 6.979 1.00 77.12 91 LEU A O 1
ATOM 674 N N . SER A 1 92 ? 2.385 0.517 5.482 1.00 73.50 92 SER A N 1
ATOM 675 C CA . SER A 1 92 ? 1.440 -0.394 4.826 1.00 73.50 92 SER A CA 1
ATOM 676 C C . SER A 1 92 ? 2.134 -1.608 4.201 1.00 73.50 92 SER A C 1
ATOM 678 O O . SER A 1 92 ? 1.607 -2.718 4.264 1.00 73.50 92 SER A O 1
ATOM 680 N N . GLN A 1 93 ? 3.333 -1.416 3.639 1.00 74.00 93 GLN A N 1
ATOM 681 C CA . GLN A 1 93 ? 4.131 -2.507 3.086 1.00 74.00 93 GLN A CA 1
ATOM 682 C C . GLN A 1 93 ? 4.649 -3.425 4.191 1.00 74.00 93 GLN A C 1
ATOM 684 O O . GLN A 1 93 ? 4.545 -4.639 4.053 1.00 74.00 93 GLN A O 1
ATOM 689 N N . SER A 1 94 ? 5.139 -2.868 5.301 1.00 78.94 94 SER A N 1
ATOM 690 C CA . SER A 1 94 ? 5.617 -3.660 6.440 1.00 78.94 94 SER A CA 1
ATOM 691 C C . SER A 1 94 ? 4.508 -4.511 7.058 1.00 78.94 94 SER A C 1
ATOM 693 O O . SER A 1 94 ? 4.729 -5.678 7.368 1.00 78.94 94 SER A O 1
ATOM 695 N N . ILE A 1 95 ? 3.297 -3.958 7.189 1.00 77.56 95 ILE A N 1
ATOM 696 C CA . ILE A 1 95 ? 2.127 -4.709 7.669 1.00 77.56 95 ILE A CA 1
ATOM 697 C C . ILE A 1 95 ? 1.781 -5.835 6.690 1.00 77.56 95 ILE A C 1
ATOM 699 O O . ILE A 1 95 ? 1.519 -6.956 7.117 1.00 77.56 95 ILE A O 1
ATOM 703 N N . ALA A 1 96 ? 1.819 -5.566 5.383 1.00 75.19 96 ALA A N 1
ATOM 704 C CA . ALA A 1 96 ? 1.590 -6.595 4.376 1.00 75.19 96 ALA A CA 1
ATOM 705 C C . ALA A 1 96 ? 2.704 -7.658 4.352 1.00 75.19 96 ALA A C 1
ATOM 707 O O . ALA A 1 96 ? 2.438 -8.811 4.044 1.00 75.19 96 ALA A O 1
ATOM 708 N N . ALA A 1 97 ? 3.948 -7.322 4.670 1.00 79.75 97 ALA A N 1
ATOM 709 C CA . ALA A 1 97 ? 5.047 -8.286 4.703 1.00 79.75 97 ALA A CA 1
ATOM 710 C C . ALA A 1 97 ? 5.026 -9.192 5.950 1.00 79.75 97 ALA A C 1
ATOM 712 O O . ALA A 1 97 ? 5.693 -10.226 5.966 1.00 79.75 97 ALA A O 1
ATOM 713 N N . LEU A 1 98 ? 4.276 -8.827 6.994 1.00 82.94 98 LEU A N 1
ATOM 714 C CA . LEU A 1 98 ? 4.290 -9.527 8.276 1.00 82.94 98 LEU A CA 1
ATOM 715 C C . LEU A 1 98 ? 3.864 -10.999 8.128 1.00 82.94 98 LEU A C 1
ATOM 717 O O . LEU A 1 98 ? 2.790 -11.302 7.610 1.00 82.94 98 LEU A O 1
ATOM 721 N N . GLY A 1 99 ? 4.707 -11.916 8.613 1.00 80.19 99 GLY A N 1
ATOM 722 C CA . GLY A 1 99 ? 4.453 -13.361 8.567 1.00 80.19 99 GLY A CA 1
ATOM 723 C C . GLY A 1 99 ? 4.677 -14.015 7.198 1.00 80.19 99 GLY A C 1
ATOM 724 O O . GLY A 1 99 ? 4.292 -15.169 7.019 1.00 80.19 99 GLY A O 1
ATOM 725 N N . ARG A 1 100 ? 5.277 -13.302 6.234 1.00 82.00 100 ARG A N 1
ATOM 726 C CA . ARG A 1 100 ? 5.612 -13.815 4.895 1.00 82.00 100 ARG A CA 1
ATOM 727 C C . ARG A 1 100 ? 7.119 -13.991 4.735 1.00 82.00 100 ARG A C 1
ATOM 729 O O . ARG A 1 100 ? 7.900 -13.388 5.464 1.00 82.00 100 ARG A O 1
ATOM 736 N N . ASP A 1 101 ? 7.512 -14.812 3.763 1.00 84.50 101 ASP A N 1
ATOM 737 C CA . ASP A 1 101 ? 8.920 -14.988 3.414 1.00 84.50 101 ASP A CA 1
ATOM 738 C C . ASP A 1 101 ? 9.522 -13.688 2.861 1.00 84.50 101 ASP A C 1
ATOM 740 O O . ASP A 1 101 ? 9.003 -13.094 1.912 1.00 84.50 101 ASP A O 1
ATOM 744 N N . GLU A 1 102 ? 10.636 -13.257 3.448 1.00 83.88 102 GLU A N 1
ATOM 745 C CA . GLU A 1 102 ? 11.262 -11.974 3.134 1.00 83.88 102 GLU A CA 1
ATOM 746 C C . GLU A 1 102 ? 11.792 -11.937 1.695 1.00 83.88 102 GLU A C 1
ATOM 748 O O . GLU A 1 102 ? 11.683 -10.910 1.019 1.00 83.88 102 GLU A O 1
ATOM 753 N N . THR A 1 103 ? 12.303 -13.064 1.187 1.00 84.19 103 THR A N 1
ATOM 754 C CA . THR A 1 103 ? 12.863 -13.129 -0.171 1.00 84.19 103 THR A CA 1
ATOM 755 C C . THR A 1 103 ? 11.774 -13.030 -1.237 1.00 84.19 103 THR A C 1
ATOM 757 O O . THR A 1 103 ? 11.910 -12.256 -2.190 1.00 84.19 103 THR A O 1
ATOM 760 N N . ALA A 1 104 ? 10.648 -13.719 -1.033 1.00 82.12 104 ALA A N 1
ATOM 761 C CA . ALA A 1 104 ? 9.478 -13.638 -1.899 1.00 82.12 104 ALA A CA 1
ATOM 762 C C . ALA A 1 104 ? 8.849 -12.235 -1.888 1.00 82.12 104 ALA A C 1
ATOM 764 O O . ALA A 1 104 ? 8.528 -11.689 -2.949 1.00 82.12 104 ALA A O 1
ATOM 765 N N . VAL A 1 105 ? 8.730 -11.617 -0.705 1.00 83.62 105 VAL A N 1
ATOM 766 C CA . VAL A 1 105 ? 8.241 -10.237 -0.561 1.00 83.62 105 VAL A CA 1
ATOM 767 C C . VAL A 1 105 ? 9.140 -9.269 -1.331 1.00 83.62 105 VAL A C 1
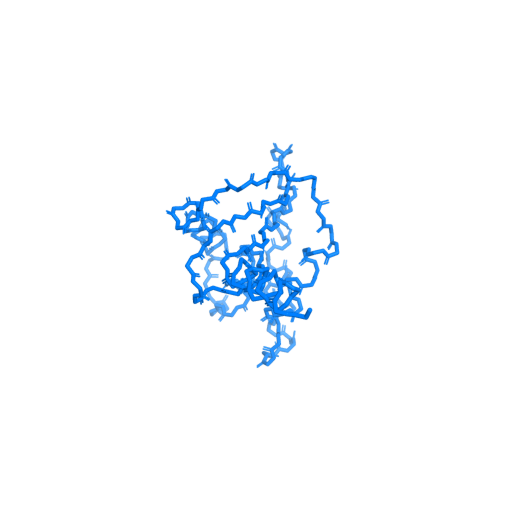ATOM 769 O O . VAL A 1 105 ? 8.635 -8.452 -2.103 1.00 83.62 105 VAL A O 1
ATOM 772 N N . ARG A 1 106 ? 10.465 -9.376 -1.173 1.00 83.19 106 ARG A N 1
ATOM 773 C CA . ARG A 1 106 ? 11.432 -8.514 -1.866 1.00 83.19 106 ARG A CA 1
ATOM 774 C C . ARG A 1 106 ? 11.320 -8.646 -3.384 1.00 83.19 106 ARG A C 1
ATOM 776 O O . ARG A 1 106 ? 11.184 -7.637 -4.071 1.00 83.19 106 ARG A O 1
ATOM 783 N N . ALA A 1 107 ? 11.278 -9.878 -3.892 1.00 84.56 107 ALA A N 1
ATOM 784 C CA . ALA A 1 107 ? 11.138 -10.148 -5.320 1.00 84.56 107 ALA A CA 1
ATOM 785 C C . ALA A 1 107 ? 9.841 -9.554 -5.898 1.00 84.56 107 ALA A C 1
ATOM 787 O O . ALA A 1 107 ? 9.855 -8.962 -6.982 1.00 84.56 107 ALA A O 1
ATOM 788 N N . LYS A 1 108 ? 8.722 -9.649 -5.163 1.00 81.75 108 LYS A N 1
ATOM 789 C CA . LYS A 1 108 ? 7.456 -9.024 -5.574 1.00 81.75 108 LYS A CA 1
ATOM 790 C C . LYS A 1 108 ? 7.511 -7.502 -5.531 1.00 81.75 108 LYS A C 1
ATOM 792 O O . LYS A 1 108 ? 7.025 -6.869 -6.468 1.00 81.75 108 LYS A O 1
ATOM 797 N N . LEU A 1 109 ? 8.109 -6.902 -4.504 1.00 80.62 109 LEU A N 1
ATOM 798 C CA . LEU A 1 109 ? 8.273 -5.447 -4.429 1.00 80.62 109 LEU A CA 1
ATOM 799 C C . LEU A 1 109 ? 9.139 -4.916 -5.581 1.00 80.62 109 LEU A C 1
ATOM 801 O O . LEU A 1 109 ? 8.764 -3.925 -6.211 1.00 80.62 109 LEU A O 1
ATOM 805 N N . ASP A 1 110 ? 10.220 -5.616 -5.926 1.00 83.88 110 ASP A N 1
ATOM 806 C CA . ASP A 1 110 ? 11.073 -5.274 -7.069 1.00 83.88 110 ASP A CA 1
ATOM 807 C C . ASP A 1 110 ? 10.315 -5.401 -8.398 1.00 83.88 110 ASP A C 1
ATOM 809 O O . ASP A 1 110 ? 10.454 -4.557 -9.288 1.00 83.88 110 ASP A O 1
ATOM 813 N N . GLN A 1 111 ? 9.462 -6.421 -8.540 1.00 79.88 111 GLN A N 1
ATOM 814 C CA . GLN A 1 111 ? 8.582 -6.565 -9.701 1.00 79.88 111 GLN A CA 1
ATOM 815 C C . GLN A 1 111 ? 7.573 -5.411 -9.792 1.00 79.88 111 GLN A C 1
ATOM 817 O O . GLN A 1 111 ? 7.341 -4.892 -10.883 1.00 79.88 111 GLN A O 1
ATOM 822 N N . MET A 1 112 ? 6.993 -4.983 -8.666 1.00 77.56 112 MET A N 1
ATOM 823 C CA . MET A 1 112 ? 6.054 -3.858 -8.608 1.00 77.56 112 MET A CA 1
ATOM 824 C C . MET A 1 112 ? 6.725 -2.515 -8.931 1.00 77.56 112 MET A C 1
ATOM 826 O O . MET A 1 112 ? 6.112 -1.685 -9.605 1.00 77.56 112 MET A O 1
ATOM 830 N N . ALA A 1 113 ? 7.969 -2.300 -8.489 1.00 77.25 113 ALA A N 1
ATOM 831 C CA . ALA A 1 113 ? 8.727 -1.069 -8.733 1.00 77.25 113 ALA A CA 1
ATOM 832 C C . ALA A 1 113 ? 8.972 -0.801 -10.231 1.00 77.25 113 ALA A C 1
ATOM 834 O O . ALA A 1 113 ? 9.011 0.352 -10.659 1.00 77.25 113 ALA A O 1
ATOM 835 N N . ARG A 1 114 ? 9.054 -1.854 -11.059 1.00 77.94 114 ARG A N 1
ATOM 836 C CA . ARG A 1 114 ? 9.220 -1.734 -12.523 1.00 77.94 114 ARG A CA 1
ATOM 837 C C . ARG A 1 114 ? 8.060 -1.023 -13.219 1.00 77.94 114 ARG A C 1
ATOM 839 O O . ARG A 1 114 ? 8.238 -0.528 -14.325 1.00 77.94 114 ARG A O 1
ATOM 846 N N . TYR A 1 115 ? 6.890 -0.962 -12.586 1.00 71.31 115 TYR A N 1
ATOM 847 C CA . TYR A 1 115 ? 5.696 -0.337 -13.154 1.00 71.31 115 TYR A CA 1
ATOM 848 C C . TYR A 1 115 ? 5.517 1.129 -12.734 1.00 71.31 115 TYR A C 1
ATOM 850 O O . TYR A 1 115 ? 4.475 1.717 -13.012 1.00 71.31 115 TYR A O 1
ATOM 858 N N . GLY A 1 116 ? 6.498 1.729 -12.048 1.00 61.69 116 GLY A N 1
ATOM 859 C CA . GLY A 1 116 ? 6.409 3.120 -11.587 1.00 61.69 116 GLY A CA 1
ATOM 860 C C . GLY A 1 116 ? 5.380 3.334 -10.475 1.00 61.69 116 GLY A C 1
ATOM 861 O O . GLY A 1 116 ? 5.087 4.470 -10.122 1.00 61.69 116 GLY A O 1
ATOM 862 N N . TRP A 1 117 ? 4.834 2.251 -9.922 1.00 56.31 117 TRP A N 1
ATOM 863 C CA . TRP A 1 117 ? 4.184 2.276 -8.624 1.00 56.31 117 TRP A CA 1
ATOM 864 C C . TRP A 1 117 ? 5.291 2.339 -7.580 1.00 56.31 117 TRP A C 1
ATOM 866 O O . TRP A 1 117 ? 6.346 1.685 -7.759 1.00 56.31 117 TRP A O 1
#

Organism: NCBI:txid570505

Foldseek 3Di:
DVVVVVVVVVVVVVLLFWAWEWDADFPVGDTWIWTWGFDNPDDSAAYLVLQVLPDDPPDDSVVSSVVSVVCCVVGIGTDDIGHGDVVSVVVNLVVSCPPHDPVSSVSSVVVVVVRRD

Radius of gyration: 15.71 Å; chains: 1; bounding box: 32×31×48 Å